Protein AF-A0A914EYK9-F1 (afdb_monomer_lite)

Radius of gyration: 18.71 Å; cha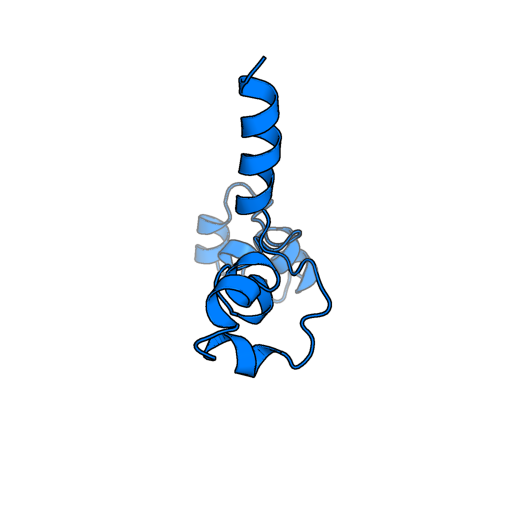ins: 1; bounding box: 39×44×43 Å

Structure (mmCIF, N/CA/C/O backbone):
data_AF-A0A914EYK9-F1
#
_entry.id   AF-A0A914EYK9-F1
#
loop_
_atom_site.group_PDB
_atom_site.id
_atom_site.type_symbol
_atom_site.label_atom_id
_atom_site.label_alt_id
_atom_site.label_comp_id
_atom_site.label_asym_id
_atom_site.label_entity_id
_atom_site.label_seq_id
_atom_site.pdbx_PDB_ins_code
_atom_site.Cartn_x
_atom_site.Cartn_y
_atom_site.Cartn_z
_atom_site.occupancy
_atom_site.B_iso_or_equiv
_atom_site.auth_seq_id
_atom_site.auth_comp_id
_atom_site.auth_asym_id
_atom_site.auth_atom_id
_atom_site.pdbx_PDB_model_num
ATOM 1 N N . MET A 1 1 ? -10.482 34.494 15.158 1.00 45.81 1 MET A N 1
ATOM 2 C CA . MET A 1 1 ? -9.918 33.553 16.155 1.00 45.81 1 MET A CA 1
ATOM 3 C C . MET A 1 1 ? -10.533 32.142 16.111 1.00 45.81 1 MET A C 1
ATOM 5 O O . MET A 1 1 ? -10.145 31.329 16.931 1.00 45.81 1 MET A O 1
ATOM 9 N N . TYR A 1 2 ? -11.409 31.797 15.148 1.00 50.81 2 TYR A N 1
ATOM 10 C CA . TYR A 1 2 ? -12.003 30.445 15.030 1.00 50.81 2 TYR A CA 1
ATOM 11 C C . TYR A 1 2 ? -11.374 29.555 13.934 1.00 50.81 2 TYR A C 1
ATOM 13 O O . TYR A 1 2 ? -11.576 28.347 13.937 1.00 50.81 2 TYR A O 1
ATOM 21 N N . ALA A 1 3 ? -10.565 30.124 13.030 1.00 51.25 3 ALA A N 1
ATOM 22 C CA . ALA A 1 3 ? -9.984 29.393 11.896 1.00 51.25 3 ALA A CA 1
ATOM 23 C C . ALA A 1 3 ? -8.848 28.424 12.293 1.00 51.25 3 ALA A C 1
ATOM 25 O O . ALA A 1 3 ? -8.736 27.344 11.726 1.00 51.25 3 ALA A O 1
ATOM 26 N N . LEU A 1 4 ? -8.037 28.761 13.307 1.00 54.00 4 LEU A N 1
ATOM 27 C CA . LEU A 1 4 ? -6.938 27.894 13.766 1.00 54.00 4 LEU A CA 1
ATOM 28 C C . LEU A 1 4 ? -7.442 26.639 14.502 1.00 54.00 4 LEU A C 1
ATOM 30 O O . LEU A 1 4 ? -6.818 25.586 14.414 1.00 54.00 4 LEU A O 1
ATOM 34 N N . ALA A 1 5 ? -8.594 26.726 15.178 1.00 50.09 5 ALA A N 1
ATOM 35 C CA . ALA A 1 5 ? -9.217 25.579 15.841 1.00 50.09 5 ALA A CA 1
ATOM 36 C C . ALA A 1 5 ? -9.820 24.582 14.835 1.00 50.09 5 ALA A C 1
ATOM 38 O O . ALA A 1 5 ? -9.788 23.381 15.082 1.00 50.09 5 ALA A O 1
ATOM 39 N N . GLN A 1 6 ? -10.312 25.058 13.680 1.00 53.62 6 GLN A N 1
ATOM 40 C CA . GLN A 1 6 ? -10.727 24.178 12.583 1.00 53.62 6 GLN A CA 1
ATOM 41 C C . GLN A 1 6 ? -9.520 23.460 11.963 1.00 53.62 6 GLN A C 1
ATOM 43 O O . GLN A 1 6 ? -9.578 22.253 11.778 1.00 53.62 6 GLN A O 1
ATOM 48 N N . ILE A 1 7 ? -8.392 24.138 11.734 1.00 54.50 7 ILE A N 1
ATOM 49 C CA . ILE A 1 7 ? -7.197 23.516 11.128 1.00 54.50 7 ILE A CA 1
ATOM 50 C C . ILE A 1 7 ? -6.665 22.337 11.970 1.00 54.50 7 ILE A C 1
ATOM 52 O O . ILE A 1 7 ? -6.329 21.291 11.420 1.00 54.50 7 ILE A O 1
ATOM 56 N N . LEU A 1 8 ? -6.678 22.446 13.304 1.00 51.84 8 LEU A N 1
ATOM 57 C CA . LEU A 1 8 ? -6.270 21.350 14.199 1.00 51.84 8 LEU A CA 1
ATOM 58 C C . LEU A 1 8 ? -7.271 20.180 14.245 1.00 51.84 8 LEU A C 1
ATOM 60 O O . LEU A 1 8 ? -6.879 19.057 14.550 1.00 51.84 8 LEU A O 1
ATOM 64 N N . PHE A 1 9 ? -8.546 20.420 13.923 1.00 51.22 9 PHE A N 1
ATOM 65 C CA . PHE A 1 9 ? -9.578 19.379 13.839 1.00 51.22 9 PHE A CA 1
ATOM 66 C C . PHE A 1 9 ? -9.581 18.665 12.473 1.00 51.22 9 PHE A C 1
ATOM 68 O O . PHE A 1 9 ? -9.891 17.479 12.400 1.00 51.22 9 PHE A O 1
ATOM 75 N N . TYR A 1 10 ? -9.205 19.367 11.396 1.00 52.16 10 TYR A N 1
ATOM 76 C CA . TYR A 1 10 ? -9.172 18.832 10.028 1.00 52.16 10 TYR A CA 1
ATOM 77 C C . TYR A 1 10 ? -7.948 17.943 9.742 1.00 52.16 10 TYR A C 1
ATOM 79 O O . TYR A 1 10 ? -8.071 16.973 8.999 1.00 52.16 10 TYR A O 1
ATOM 87 N N . GLN A 1 11 ? -6.797 18.177 10.384 1.00 52.34 11 GLN A N 1
ATOM 88 C CA . GLN A 1 11 ? -5.595 17.344 10.192 1.00 52.34 11 GLN A CA 1
ATOM 89 C C . GLN A 1 11 ? -5.759 15.900 10.720 1.00 52.34 11 GLN A C 1
ATOM 91 O O . GLN A 1 11 ? -5.036 14.988 10.317 1.00 52.34 11 GLN A O 1
ATOM 96 N N . PHE A 1 12 ? -6.712 15.670 11.630 1.00 53.75 12 PHE A N 1
ATOM 97 C CA . PHE A 1 12 ? -6.944 14.359 12.247 1.00 53.75 12 PHE A CA 1
ATOM 98 C C . PHE A 1 12 ? -7.643 13.368 11.297 1.00 53.75 12 PHE A C 1
ATOM 100 O O . PHE A 1 12 ? -7.544 12.156 11.481 1.00 53.75 12 PHE A O 1
ATOM 107 N N . LEU A 1 13 ? -8.332 13.860 10.258 1.00 55.28 13 LEU A N 1
ATOM 108 C CA . LEU A 1 13 ? -9.094 13.012 9.335 1.00 55.28 13 LEU A CA 1
ATOM 109 C C . LEU A 1 13 ? -8.261 12.479 8.158 1.00 55.28 13 LEU A C 1
ATOM 111 O O . LEU A 1 13 ? -8.645 11.470 7.562 1.00 55.28 13 LEU A O 1
ATOM 115 N N . GLU A 1 14 ? -7.108 13.078 7.862 1.00 60.59 14 GLU A N 1
ATOM 116 C CA . GLU A 1 14 ? -6.304 12.696 6.691 1.00 60.59 14 GLU A CA 1
ATOM 117 C C . GLU A 1 14 ? -5.315 11.560 6.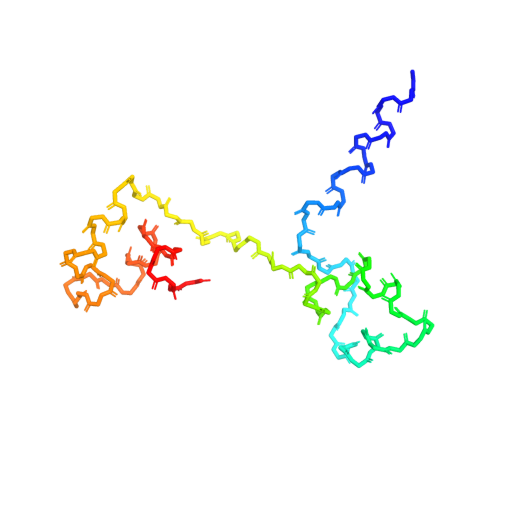961 1.00 60.59 14 GLU A C 1
ATOM 119 O O . GLU A 1 14 ? -4.987 10.797 6.059 1.00 60.59 14 GLU A O 1
ATOM 124 N N . THR A 1 15 ? -4.886 11.362 8.209 1.00 68.25 15 THR A N 1
ATOM 125 C CA . THR A 1 15 ? -3.934 10.287 8.517 1.00 68.25 15 THR A CA 1
ATOM 126 C C . THR A 1 15 ? -4.665 8.996 8.868 1.00 68.25 15 THR A C 1
ATOM 128 O O . THR A 1 15 ? -5.389 8.900 9.865 1.00 68.25 15 THR A O 1
ATOM 131 N N . CYS A 1 16 ? -4.497 7.975 8.030 1.00 78.56 16 CYS A N 1
ATOM 132 C CA . CYS A 1 16 ? -5.006 6.647 8.329 1.00 78.56 16 CYS A CA 1
ATOM 133 C C . CYS A 1 16 ? -4.041 5.897 9.250 1.00 78.56 16 CYS A C 1
ATOM 135 O O . CYS A 1 16 ? -3.131 5.180 8.826 1.00 78.56 16 CYS A O 1
ATOM 137 N N . LYS A 1 17 ? -4.229 6.115 10.547 1.00 82.81 17 LYS A N 1
ATOM 138 C CA . LYS A 1 17 ? -3.386 5.567 11.601 1.00 82.81 17 LYS A CA 1
ATOM 139 C C . LYS A 1 17 ? -4.230 5.220 12.825 1.00 82.81 17 LYS A C 1
ATOM 141 O O . LYS A 1 17 ? -5.309 5.775 13.029 1.00 82.81 17 LYS A O 1
ATOM 146 N N . ASP A 1 18 ? -3.704 4.307 13.629 1.00 85.88 18 ASP A N 1
ATOM 147 C CA . ASP A 1 18 ? -4.213 4.004 14.959 1.00 85.88 18 ASP A CA 1
ATOM 148 C C . ASP A 1 18 ? -3.537 4.922 15.996 1.00 85.88 18 ASP A C 1
ATOM 150 O O . ASP A 1 18 ? -2.311 5.061 16.031 1.00 85.88 18 ASP A O 1
ATOM 154 N N . PHE A 1 19 ? -4.346 5.596 16.808 1.00 83.81 19 PHE A N 1
ATOM 155 C CA . PHE A 1 19 ? -3.919 6.589 17.801 1.00 83.81 19 PHE A CA 1
ATOM 156 C C . PHE A 1 19 ? -3.741 6.000 19.204 1.00 83.81 19 PHE A C 1
ATOM 158 O O . PHE A 1 19 ? -3.075 6.602 20.044 1.00 83.81 19 PHE A O 1
ATOM 165 N N . VAL A 1 20 ? -4.323 4.828 19.447 1.00 86.50 20 VAL A N 1
ATOM 166 C CA . VAL A 1 20 ? -4.214 4.065 20.695 1.00 86.50 20 VAL A CA 1
ATOM 167 C C . VAL A 1 20 ? -3.727 2.650 20.391 1.00 86.50 20 VAL A C 1
ATOM 169 O O . VAL A 1 20 ? -3.546 2.273 19.232 1.00 86.50 20 VAL A O 1
ATOM 172 N N . GLU A 1 21 ? -3.516 1.848 21.428 1.00 86.69 21 GLU A N 1
ATOM 173 C CA . GLU A 1 21 ? -3.136 0.451 21.263 1.00 86.69 21 GLU A CA 1
ATOM 174 C C . GLU A 1 21 ? -4.332 -0.386 20.794 1.00 86.69 21 GLU A C 1
ATOM 176 O O . GLU A 1 21 ? -5.166 -0.831 21.577 1.00 86.69 21 GLU A O 1
ATOM 181 N N . CYS A 1 22 ? -4.432 -0.556 19.476 1.00 89.06 22 CYS A N 1
ATOM 182 C CA . CYS A 1 22 ? -5.548 -1.238 18.819 1.00 89.06 22 CYS A CA 1
ATOM 183 C C . CYS A 1 22 ? -5.305 -2.741 18.592 1.00 89.06 22 CYS A C 1
ATOM 185 O O . CYS A 1 22 ? -6.148 -3.429 18.010 1.00 89.06 22 CYS A O 1
ATOM 187 N N . HIS A 1 23 ? -4.169 -3.280 19.049 1.00 85.94 23 HIS A N 1
ATOM 188 C CA . HIS A 1 23 ? -3.834 -4.689 18.857 1.00 85.94 23 HIS A CA 1
ATOM 189 C C . HIS A 1 23 ? -4.882 -5.597 19.521 1.00 85.94 23 HIS A C 1
ATOM 191 O O . HIS A 1 23 ? -5.188 -5.467 20.700 1.00 85.94 23 HIS A O 1
ATOM 197 N N . GLY A 1 24 ? -5.480 -6.504 18.741 1.00 86.06 24 GLY A N 1
ATOM 198 C CA . GLY A 1 24 ? -6.513 -7.424 19.230 1.00 86.06 24 GLY A CA 1
ATOM 199 C C . GLY A 1 24 ? -7.905 -6.802 19.403 1.00 86.06 24 GLY A C 1
ATOM 200 O O . GLY A 1 24 ? -8.857 -7.527 19.678 1.00 86.06 24 GLY A O 1
ATOM 201 N N . LEU A 1 25 ? -8.075 -5.495 19.169 1.00 90.81 25 LEU A N 1
ATOM 202 C CA . LEU A 1 25 ? -9.364 -4.810 19.330 1.00 90.81 25 LEU A CA 1
ATOM 203 C C . LEU A 1 25 ? -10.266 -4.891 18.089 1.00 90.81 25 LEU A C 1
ATOM 205 O O . LEU A 1 25 ? -11.340 -4.298 18.074 1.00 90.81 25 LEU A O 1
ATOM 209 N N . LYS A 1 26 ? -9.884 -5.650 17.054 1.00 89.75 26 LYS A N 1
ATOM 210 C CA . LYS A 1 26 ? -10.644 -5.749 15.793 1.00 89.75 26 LYS A CA 1
ATOM 211 C C . LYS A 1 26 ? -12.103 -6.188 15.995 1.00 89.75 26 LYS A C 1
ATOM 213 O O . LYS A 1 26 ? -12.989 -5.724 15.287 1.00 89.75 26 LYS A O 1
ATOM 218 N N . ALA A 1 27 ? -12.381 -7.015 17.004 1.00 92.44 27 ALA A N 1
ATOM 219 C CA . ALA A 1 27 ? -13.747 -7.416 17.352 1.00 92.44 27 ALA A CA 1
ATOM 220 C C . ALA A 1 27 ? -14.623 -6.235 17.826 1.00 92.44 27 ALA A C 1
ATOM 222 O O . ALA A 1 27 ? -15.832 -6.224 17.602 1.00 92.44 27 ALA A O 1
ATOM 223 N N . LEU A 1 28 ? -14.020 -5.205 18.431 1.00 93.06 28 LEU A N 1
ATOM 224 C CA . LEU A 1 28 ? -14.733 -4.014 18.901 1.00 93.06 28 LEU A CA 1
ATOM 225 C C . LEU A 1 28 ? -15.167 -3.095 17.757 1.00 93.06 28 LEU A C 1
ATOM 227 O O . LEU A 1 28 ? -16.044 -2.255 17.954 1.00 93.06 28 LEU A O 1
ATOM 231 N N . CYS A 1 29 ? -14.615 -3.280 16.554 1.00 92.31 29 CYS A N 1
ATOM 232 C CA . CYS A 1 29 ? -15.035 -2.554 15.359 1.00 92.31 29 CYS A CA 1
ATOM 233 C C . CYS A 1 29 ? -16.493 -2.839 14.973 1.00 92.31 29 CYS A C 1
ATOM 235 O O . CYS A 1 29 ? -17.055 -2.071 14.212 1.00 92.31 29 CYS A O 1
ATOM 237 N N . GLN A 1 30 ? -17.113 -3.916 15.465 1.00 93.25 30 GLN A N 1
ATOM 238 C CA . GLN A 1 30 ? -18.531 -4.225 15.223 1.00 93.25 30 GLN A CA 1
ATOM 239 C C . GLN A 1 30 ? -19.393 -4.106 16.488 1.00 93.25 30 GLN A C 1
ATOM 241 O O . GLN A 1 30 ? -20.595 -4.350 16.446 1.00 93.25 30 GLN A O 1
ATOM 246 N N . HIS A 1 31 ? -18.796 -3.738 17.622 1.00 94.50 31 HIS A N 1
ATOM 247 C CA . HIS A 1 31 ? -19.503 -3.663 18.893 1.00 94.50 31 HIS A CA 1
ATOM 248 C C . HIS A 1 31 ? -20.294 -2.354 18.992 1.00 94.50 31 HIS A C 1
ATOM 250 O O . HIS A 1 31 ? -19.719 -1.281 18.836 1.00 94.50 31 HIS A O 1
ATOM 256 N N . GLU A 1 32 ? -21.581 -2.416 19.340 1.00 92.62 32 GLU A N 1
ATOM 257 C CA . GLU A 1 32 ? -22.505 -1.267 19.299 1.00 92.62 32 GLU A CA 1
ATOM 258 C C . GLU A 1 32 ? -21.996 -0.034 20.064 1.00 92.62 32 GLU A C 1
ATOM 260 O O . GLU A 1 32 ? -22.066 1.090 19.576 1.00 92.62 32 GLU A O 1
ATOM 265 N N . ILE A 1 33 ? -21.416 -0.255 21.247 1.00 92.00 33 ILE A N 1
ATOM 266 C CA . ILE A 1 33 ? -20.890 0.816 22.109 1.00 92.00 33 ILE A CA 1
ATOM 267 C C . ILE A 1 33 ? -19.528 1.344 21.627 1.00 92.00 33 ILE A C 1
ATOM 269 O O . ILE A 1 33 ? -19.255 2.540 21.713 1.00 92.00 33 ILE A O 1
ATOM 273 N N . TYR A 1 34 ? -18.651 0.465 21.134 1.00 89.19 34 TYR A N 1
ATOM 274 C CA . TYR A 1 34 ? -17.250 0.808 20.865 1.00 89.19 34 TYR A CA 1
ATOM 275 C C . TYR A 1 34 ? -16.987 1.172 19.406 1.00 89.19 34 TYR A C 1
ATOM 277 O O . TYR A 1 34 ? -15.967 1.788 19.120 1.00 89.19 34 TYR A O 1
ATOM 285 N N . HIS A 1 35 ? -17.906 0.867 18.495 1.00 88.94 35 HIS A N 1
ATOM 286 C CA . HIS A 1 35 ? -17.768 1.094 17.060 1.00 88.94 35 HIS A CA 1
ATOM 287 C C . HIS A 1 35 ? -17.381 2.540 16.710 1.00 88.94 35 HIS A C 1
ATOM 289 O O . HIS A 1 35 ? -16.422 2.754 15.970 1.00 88.94 35 HIS A O 1
ATOM 295 N N . GLU A 1 36 ? -18.046 3.543 17.291 1.00 89.12 36 GLU A N 1
ATOM 296 C CA . GLU A 1 36 ? -17.733 4.956 17.021 1.00 89.12 36 GLU A CA 1
ATOM 297 C C . GLU A 1 36 ? -16.374 5.388 17.587 1.00 89.12 36 GLU A C 1
ATOM 299 O O . GLU A 1 36 ? -15.669 6.202 16.988 1.00 89.12 36 GLU A O 1
ATOM 304 N N . LEU A 1 37 ? -15.977 4.829 18.733 1.00 89.62 37 LEU A N 1
ATOM 305 C CA . LEU A 1 37 ? -14.660 5.073 19.318 1.00 89.62 37 LEU A CA 1
ATOM 306 C C . LEU A 1 37 ? -13.563 4.440 18.455 1.00 89.62 37 LEU A C 1
ATOM 308 O O . LEU A 1 37 ? -12.579 5.094 18.111 1.00 89.62 37 LEU A O 1
ATOM 312 N N . MET A 1 38 ? -13.770 3.187 18.063 1.00 91.19 38 MET A N 1
ATOM 313 C CA . MET A 1 38 ? -12.872 2.408 17.223 1.00 91.19 38 MET A CA 1
ATOM 314 C C . MET A 1 38 ? -12.698 3.051 15.841 1.00 91.19 38 MET A C 1
ATOM 316 O O . MET A 1 38 ? -11.576 3.178 15.360 1.00 91.19 38 MET A O 1
ATOM 320 N N . LYS A 1 39 ? -13.769 3.593 15.253 1.00 87.69 39 LYS A N 1
ATOM 321 C CA . LYS A 1 39 ? -13.715 4.384 14.014 1.00 87.69 39 LYS A CA 1
ATOM 322 C C . LYS A 1 39 ? -12.898 5.665 14.110 1.00 87.69 39 LYS A C 1
ATOM 324 O O . LYS A 1 39 ? -12.482 6.172 13.078 1.00 87.69 39 LYS A O 1
ATOM 329 N N . LYS A 1 40 ? -12.697 6.224 15.303 1.00 86.00 40 LYS A N 1
ATOM 330 C CA . LYS A 1 40 ? -11.907 7.451 15.492 1.00 86.00 40 LYS A CA 1
ATOM 331 C C . LYS A 1 40 ? -10.463 7.148 15.868 1.00 86.00 40 LYS A C 1
ATOM 333 O O . LYS A 1 40 ? -9.560 7.814 15.380 1.00 86.00 40 LYS A O 1
ATOM 338 N N . GLN A 1 41 ? -10.260 6.156 16.730 1.00 87.88 41 GLN A N 1
ATOM 339 C CA . GLN A 1 41 ? -8.966 5.870 17.351 1.00 87.88 41 GLN A CA 1
ATOM 340 C C . GLN A 1 41 ? -8.209 4.722 16.676 1.00 87.88 41 GLN A C 1
ATOM 342 O O . GLN A 1 41 ? -6.986 4.702 16.716 1.00 87.88 41 GLN A O 1
ATOM 347 N N . CYS A 1 42 ? -8.917 3.787 16.047 1.00 91.31 42 CYS A N 1
ATOM 348 C CA . CYS A 1 42 ? -8.387 2.541 15.494 1.00 91.31 42 CYS A CA 1
ATOM 349 C C . CYS A 1 42 ? -8.774 2.391 14.017 1.00 91.31 42 CYS A C 1
ATOM 351 O O . CYS A 1 42 ? -9.251 1.341 13.576 1.00 91.31 42 CYS A O 1
ATOM 353 N N . ARG A 1 43 ? -8.640 3.482 13.254 1.00 89.06 43 ARG A N 1
ATOM 354 C CA . ARG A 1 43 ? -9.142 3.582 11.877 1.00 89.06 43 ARG A CA 1
ATOM 355 C C . ARG A 1 43 ? -8.549 2.512 10.964 1.00 89.06 43 ARG A C 1
ATOM 357 O O . ARG A 1 43 ? -9.274 1.975 10.130 1.00 89.06 43 ARG A O 1
ATOM 364 N N . ARG A 1 44 ? -7.260 2.205 11.141 1.00 84.75 44 ARG A N 1
ATOM 365 C CA . ARG A 1 44 ? -6.546 1.194 10.359 1.00 84.75 44 ARG A CA 1
ATOM 366 C C . ARG A 1 44 ? -6.929 -0.205 10.829 1.00 84.75 44 ARG A C 1
ATOM 368 O O . ARG A 1 44 ? -7.240 -1.048 10.003 1.00 84.75 44 ARG A O 1
ATOM 375 N N . THR A 1 45 ? -6.974 -0.441 12.140 1.00 89.69 45 THR A N 1
ATOM 376 C CA . THR A 1 45 ? -7.400 -1.741 12.697 1.00 89.69 45 THR A CA 1
ATOM 377 C C . THR A 1 45 ? -8.832 -2.123 12.295 1.00 89.69 45 THR A C 1
ATOM 379 O O . THR A 1 45 ? -9.124 -3.305 12.102 1.00 89.69 45 THR A O 1
ATOM 382 N N . CYS A 1 46 ? -9.720 -1.137 12.156 1.00 91.00 46 CYS A N 1
ATOM 383 C CA . CYS A 1 46 ? -11.101 -1.339 11.723 1.00 91.00 46 CYS A CA 1
ATOM 384 C C . CYS A 1 46 ? -11.317 -1.215 10.214 1.00 91.00 46 CYS A C 1
ATOM 386 O O . CYS A 1 46 ? -12.471 -1.187 9.789 1.00 91.00 46 CYS A O 1
ATOM 388 N N . ASP A 1 47 ? -10.246 -1.111 9.423 1.00 86.38 47 ASP A N 1
ATOM 389 C CA . ASP A 1 47 ? -10.300 -1.007 7.961 1.00 86.38 47 ASP A CA 1
ATOM 390 C C . ASP A 1 47 ? -11.207 0.152 7.464 1.00 86.38 47 ASP A C 1
ATOM 392 O O . ASP A 1 47 ? -11.765 0.121 6.371 1.00 86.38 47 ASP A O 1
ATOM 396 N N . VAL A 1 48 ? -11.366 1.204 8.280 1.00 86.25 48 VAL A N 1
ATOM 397 C CA . VAL A 1 48 ? -12.175 2.412 7.985 1.00 86.25 48 VAL A CA 1
ATOM 398 C C . VAL A 1 48 ? -11.398 3.375 7.089 1.00 86.25 48 VAL A C 1
ATOM 400 O O . VAL A 1 48 ? -11.944 4.316 6.514 1.00 86.25 48 VAL A O 1
ATOM 403 N N . CYS A 1 49 ? -10.095 3.157 6.994 1.00 81.06 49 CYS A N 1
ATOM 404 C CA . CYS A 1 49 ? -9.210 3.820 6.070 1.00 81.06 49 CYS A CA 1
ATOM 405 C C . CYS A 1 49 ? -8.103 2.844 5.676 1.00 81.06 49 CYS A C 1
ATOM 407 O O . CYS A 1 49 ? -7.778 1.912 6.416 1.00 81.06 49 CYS A O 1
ATOM 409 N N . VAL A 1 50 ? -7.489 3.107 4.532 1.00 70.50 50 VAL A N 1
ATOM 410 C CA . VAL A 1 50 ? -6.238 2.471 4.136 1.00 70.50 50 VAL A CA 1
ATOM 411 C C . VAL A 1 50 ? -5.150 3.525 4.331 1.00 70.50 50 VAL A C 1
ATOM 413 O O . VAL A 1 50 ? -5.350 4.661 3.895 1.00 70.50 50 VAL A O 1
ATOM 416 N N . PRO A 1 51 ? -4.045 3.226 5.039 1.00 64.69 51 PRO A N 1
ATOM 417 C CA . PRO A 1 51 ? -2.892 4.107 5.015 1.00 64.69 51 PRO A CA 1
ATOM 418 C C . PRO A 1 51 ? -2.494 4.249 3.565 1.00 64.69 51 PRO A C 1
ATOM 420 O O . PRO A 1 51 ? -2.188 3.245 2.926 1.00 64.69 51 PRO A O 1
ATOM 423 N N . GLU A 1 52 ? -2.489 5.487 3.063 1.00 64.12 52 GLU A N 1
ATOM 424 C CA . GLU A 1 52 ? -1.545 5.816 2.007 1.00 64.12 52 GLU A CA 1
ATOM 425 C C . GLU A 1 52 ? -0.226 5.282 2.526 1.00 64.12 52 GLU A C 1
ATOM 427 O O . GLU A 1 52 ? 0.235 5.668 3.607 1.00 64.12 52 GLU A O 1
ATOM 432 N N . SER A 1 53 ? 0.270 4.232 1.891 1.00 59.88 53 SER A N 1
ATOM 433 C CA . SER A 1 53 ? 1.476 3.587 2.346 1.00 59.88 53 SER A CA 1
ATOM 434 C C . SER A 1 53 ? 2.528 4.673 2.233 1.00 59.88 53 SER A C 1
ATOM 436 O O . SER A 1 53 ? 2.894 5.088 1.140 1.00 59.88 53 SER A O 1
ATOM 438 N N . GLU A 1 54 ? 2.944 5.214 3.373 1.00 59.56 54 GLU A N 1
ATOM 439 C CA . GLU A 1 54 ? 4.098 6.092 3.505 1.00 59.56 54 GLU A CA 1
ATOM 440 C C . GLU A 1 54 ? 5.290 5.302 2.947 1.00 59.56 54 GLU A C 1
ATOM 442 O O . GLU A 1 54 ? 5.919 4.511 3.647 1.00 59.56 54 GLU A O 1
ATOM 447 N N . GLY A 1 55 ? 5.496 5.389 1.630 1.00 62.97 55 GLY A N 1
ATOM 448 C CA . GLY A 1 55 ? 6.388 4.502 0.883 1.00 62.97 55 GLY A CA 1
ATOM 449 C C . GLY A 1 55 ? 5.838 3.964 -0.442 1.00 62.97 55 GLY A C 1
ATOM 450 O O . GLY A 1 55 ? 6.623 3.855 -1.382 1.00 62.97 55 GLY A O 1
ATOM 451 N N . CYS A 1 56 ? 4.535 3.687 -0.566 1.00 75.12 56 CYS A N 1
ATOM 452 C CA . CYS A 1 56 ? 3.942 3.225 -1.820 1.00 75.12 56 CYS A CA 1
ATOM 453 C C . CYS A 1 56 ? 3.479 4.401 -2.655 1.00 75.12 56 CYS A C 1
ATOM 455 O O . CYS A 1 56 ? 2.390 4.952 -2.509 1.00 75.12 56 CYS A O 1
ATOM 457 N N . LYS A 1 57 ? 4.358 4.801 -3.552 1.00 84.44 57 LYS A N 1
ATOM 458 C CA . LYS A 1 57 ? 4.033 5.766 -4.580 1.00 84.44 57 LYS A CA 1
ATOM 459 C C . LYS A 1 57 ? 4.814 5.421 -5.818 1.00 84.44 57 LYS A C 1
ATOM 461 O O . LYS A 1 57 ? 5.931 4.911 -5.743 1.00 84.44 57 LYS A O 1
ATOM 466 N N . ASP A 1 58 ? 4.242 5.790 -6.944 1.00 90.25 58 ASP A N 1
ATOM 467 C CA . ASP A 1 58 ? 4.971 5.797 -8.192 1.00 90.25 58 ASP A CA 1
ATOM 468 C C . ASP A 1 58 ? 5.947 6.977 -8.158 1.00 90.25 58 ASP A C 1
ATOM 470 O O . ASP A 1 58 ? 5.562 8.145 -8.067 1.00 90.25 58 ASP A O 1
ATOM 474 N N . ARG A 1 59 ? 7.244 6.669 -8.146 1.00 91.00 59 ARG A N 1
ATOM 475 C CA . ARG A 1 59 ? 8.318 7.667 -8.228 1.00 91.00 59 ARG A CA 1
ATOM 476 C C . ARG A 1 59 ? 8.691 7.964 -9.671 1.00 91.00 59 ARG A C 1
ATOM 478 O O . ARG A 1 59 ? 9.195 9.051 -9.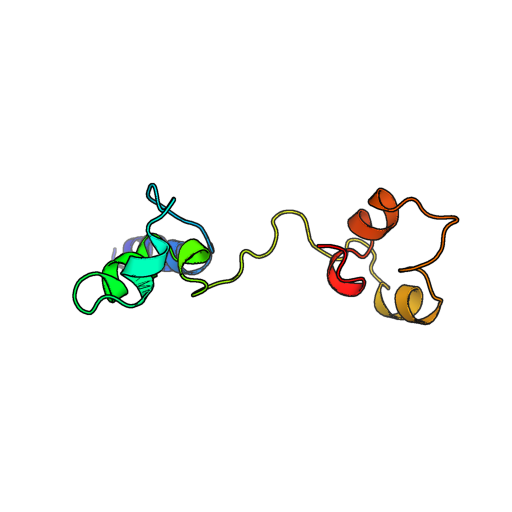960 1.00 91.00 59 ARG A O 1
ATOM 485 N N . HIS A 1 60 ? 8.461 7.014 -10.573 1.00 94.38 60 HIS A N 1
ATOM 486 C CA . HIS A 1 60 ? 8.665 7.215 -11.996 1.00 94.38 60 HIS A CA 1
ATOM 487 C C . HIS A 1 60 ? 7.439 7.876 -12.639 1.00 94.38 60 HIS A C 1
ATOM 489 O O . HIS A 1 60 ? 6.296 7.541 -12.345 1.00 94.38 60 HIS A O 1
ATOM 495 N N . LYS A 1 61 ? 7.675 8.821 -13.555 1.00 93.94 61 LYS A N 1
ATOM 496 C CA . LYS A 1 61 ? 6.599 9.600 -14.194 1.00 93.94 61 LYS A CA 1
ATOM 497 C C . LYS A 1 61 ? 5.768 8.788 -15.192 1.00 93.94 61 LYS A C 1
ATOM 499 O O . LYS A 1 61 ? 4.646 9.175 -15.489 1.00 93.94 61 LYS A O 1
ATOM 504 N N . ASN A 1 62 ? 6.323 7.697 -15.723 1.00 94.81 62 ASN A N 1
ATOM 505 C CA . ASN A 1 62 ? 5.680 6.850 -16.728 1.00 94.81 62 ASN A CA 1
ATOM 506 C C . ASN A 1 62 ? 5.549 5.398 -16.244 1.00 94.81 62 ASN A C 1
ATOM 508 O O . ASN A 1 62 ? 6.109 4.485 -16.844 1.00 94.81 62 ASN A O 1
ATOM 512 N N . CYS A 1 63 ? 4.872 5.185 -15.116 1.00 96.00 63 CYS A N 1
ATOM 513 C CA . CYS A 1 63 ? 4.653 3.832 -14.602 1.00 96.00 63 CYS A CA 1
ATOM 514 C C . CYS A 1 63 ? 3.633 3.033 -15.416 1.00 96.00 63 CYS A C 1
ATOM 516 O O . CYS A 1 63 ? 3.779 1.821 -15.524 1.00 96.00 63 CYS A O 1
ATOM 518 N N . VAL A 1 64 ? 2.652 3.698 -16.038 1.00 95.81 64 VAL A N 1
ATOM 519 C CA . VAL A 1 64 ? 1.669 3.035 -16.911 1.00 95.81 64 VAL A CA 1
ATOM 520 C C . VAL A 1 64 ? 2.366 2.397 -18.112 1.00 95.81 64 VAL A C 1
ATOM 522 O O . VAL A 1 64 ? 2.244 1.195 -18.298 1.00 95.81 64 VAL A O 1
ATOM 525 N N . GLY A 1 65 ? 3.193 3.156 -18.845 1.00 97.12 65 GLY A N 1
ATOM 526 C CA . GLY A 1 65 ? 3.948 2.595 -19.969 1.00 97.12 65 GLY A CA 1
ATOM 527 C C . GLY A 1 65 ? 4.907 1.485 -19.537 1.00 97.12 65 GLY A C 1
ATOM 528 O O . GLY A 1 65 ? 4.959 0.439 -20.163 1.00 97.12 65 GLY A O 1
A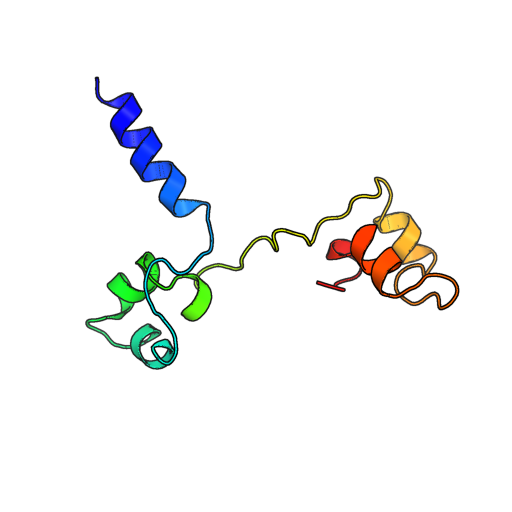TOM 529 N N . PHE A 1 66 ? 5.600 1.658 -18.406 1.00 96.12 66 PHE A N 1
ATOM 530 C CA . PHE A 1 66 ? 6.483 0.613 -17.879 1.00 96.12 66 PHE A CA 1
ATOM 531 C C . PHE A 1 66 ? 5.719 -0.669 -17.536 1.00 96.12 66 PHE A C 1
ATOM 533 O O . PHE A 1 66 ? 6.197 -1.762 -17.829 1.00 96.12 66 PHE A O 1
ATOM 540 N N . LYS A 1 67 ? 4.531 -0.555 -16.936 1.00 96.44 67 LYS A N 1
ATOM 541 C CA . LYS A 1 67 ? 3.654 -1.698 -16.678 1.00 96.44 67 LYS A CA 1
ATOM 542 C C . LYS A 1 67 ? 3.246 -2.391 -17.976 1.00 96.44 67 LYS A C 1
ATOM 544 O O . LYS A 1 67 ? 3.336 -3.614 -18.034 1.00 96.44 67 LYS A O 1
ATOM 549 N N . ASP A 1 68 ? 2.853 -1.625 -18.990 1.00 97.12 68 ASP A N 1
ATOM 550 C CA . ASP A 1 68 ? 2.472 -2.153 -20.305 1.00 97.12 68 ASP A CA 1
ATOM 551 C C . ASP A 1 68 ? 3.655 -2.861 -20.999 1.00 97.12 68 ASP A C 1
ATOM 553 O O . ASP A 1 68 ? 3.466 -3.893 -21.642 1.00 97.12 68 ASP A O 1
ATOM 557 N N . ASP A 1 69 ? 4.882 -2.379 -20.777 1.00 95.44 69 ASP A N 1
ATOM 558 C CA . ASP A 1 69 ? 6.137 -2.982 -21.253 1.00 95.44 69 ASP A CA 1
ATOM 559 C C . ASP A 1 69 ? 6.615 -4.180 -20.396 1.00 95.44 69 ASP A C 1
ATOM 561 O O . ASP A 1 69 ? 7.667 -4.769 -20.661 1.00 95.44 69 ASP A O 1
ATOM 565 N N . GLY A 1 70 ? 5.870 -4.561 -19.350 1.00 95.38 70 GLY A N 1
ATOM 566 C CA . GLY A 1 70 ? 6.164 -5.724 -18.504 1.00 95.38 70 GLY A CA 1
ATOM 567 C C . GLY A 1 70 ? 7.137 -5.466 -17.347 1.00 95.38 70 GLY A C 1
ATOM 568 O O . GLY A 1 70 ? 7.673 -6.412 -16.768 1.00 95.38 70 GLY A O 1
ATOM 569 N N . PHE A 1 71 ? 7.371 -4.206 -16.968 1.00 96.69 71 PHE A N 1
ATOM 570 C CA . PHE A 1 71 ? 8.277 -3.827 -15.874 1.00 96.69 71 PHE A CA 1
ATOM 571 C C . PHE A 1 71 ? 7.960 -4.530 -14.548 1.00 96.69 71 PHE A C 1
ATOM 573 O O . PHE A 1 71 ? 8.880 -4.951 -13.849 1.00 96.69 71 PHE A O 1
ATOM 580 N N . CYS A 1 72 ? 6.676 -4.688 -14.206 1.00 95.56 72 CYS A N 1
ATOM 581 C CA . CYS A 1 72 ? 6.258 -5.212 -12.903 1.00 95.56 72 CYS A CA 1
ATOM 582 C C . CYS A 1 72 ? 6.709 -6.658 -12.648 1.00 95.56 72 CYS A C 1
ATOM 584 O O . CYS A 1 72 ? 6.906 -7.016 -11.491 1.00 9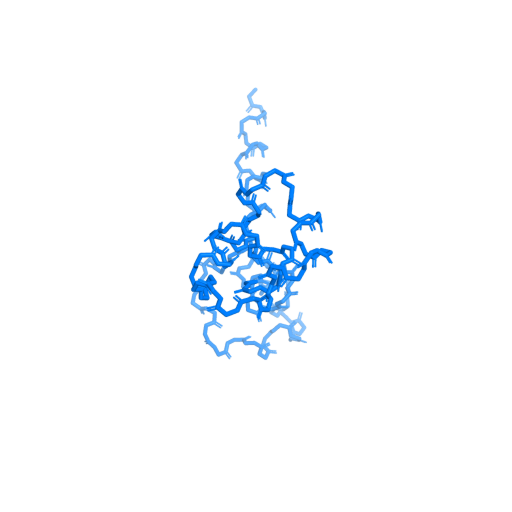5.56 72 CYS A O 1
ATOM 586 N N . ASP A 1 73 ? 6.971 -7.444 -13.697 1.00 95.25 73 ASP A N 1
ATOM 587 C CA . ASP A 1 73 ? 7.383 -8.853 -13.611 1.00 95.25 73 ASP A CA 1
ATOM 588 C C . ASP A 1 73 ? 8.786 -9.112 -14.184 1.00 95.25 73 ASP A C 1
ATOM 590 O O . ASP A 1 73 ? 9.257 -10.250 -14.207 1.00 95.25 73 ASP A O 1
ATOM 594 N N . ASN A 1 74 ? 9.482 -8.066 -14.638 1.00 94.69 74 ASN A N 1
ATOM 595 C CA . ASN A 1 74 ? 10.770 -8.211 -15.301 1.00 94.69 74 ASN A CA 1
ATOM 596 C C . ASN A 1 74 ? 11.882 -8.584 -14.292 1.00 94.69 74 ASN A C 1
ATOM 598 O O . ASN A 1 74 ? 12.188 -7.785 -13.402 1.00 94.69 74 ASN A O 1
ATOM 602 N N . PRO A 1 75 ? 12.537 -9.754 -14.443 1.00 92.75 75 PRO A N 1
ATOM 603 C CA . PRO A 1 75 ? 13.542 -10.247 -13.501 1.00 92.75 75 PRO A CA 1
ATOM 604 C C . PRO A 1 75 ? 14.891 -9.517 -13.586 1.00 92.75 75 PRO A C 1
ATOM 606 O O . PRO A 1 75 ? 15.744 -9.732 -12.729 1.00 92.75 75 PRO A O 1
ATOM 609 N N . VAL A 1 76 ? 15.104 -8.677 -14.605 1.00 93.62 76 VAL A N 1
ATOM 610 C CA . VAL A 1 76 ? 16.298 -7.822 -14.712 1.00 93.62 76 VAL A CA 1
ATOM 611 C C . VAL A 1 76 ? 16.297 -6.747 -13.622 1.00 93.62 76 VAL A C 1
ATOM 613 O O . VAL A 1 76 ? 17.364 -6.354 -13.160 1.00 93.62 76 VAL A O 1
ATOM 616 N N . TYR A 1 77 ? 15.115 -6.302 -13.186 1.00 91.31 77 TYR A N 1
ATOM 617 C CA . TYR A 1 77 ? 14.968 -5.356 -12.085 1.00 91.31 77 TYR A CA 1
ATOM 618 C C . TYR A 1 77 ? 14.732 -6.103 -10.774 1.00 91.31 77 TYR A C 1
ATOM 620 O O . TYR A 1 77 ? 13.901 -7.017 -10.687 1.00 91.31 77 TYR A O 1
ATOM 628 N N . SER A 1 78 ? 15.420 -5.683 -9.714 1.00 93.81 78 SER A N 1
ATOM 629 C CA . SER A 1 78 ? 15.160 -6.225 -8.381 1.00 93.81 78 SER A CA 1
ATOM 630 C C . SER A 1 78 ? 13.718 -5.932 -7.942 1.00 93.81 78 SER A C 1
ATOM 632 O O . SER A 1 78 ? 13.067 -4.998 -8.420 1.00 93.81 78 SER A O 1
ATOM 634 N N . ALA A 1 79 ? 13.181 -6.747 -7.030 1.00 89.31 79 ALA A N 1
ATOM 635 C CA . ALA A 1 79 ? 11.865 -6.476 -6.446 1.00 89.31 79 ALA A CA 1
ATOM 636 C C . ALA A 1 79 ? 11.836 -5.091 -5.775 1.00 89.31 79 ALA A C 1
ATOM 638 O O . ALA A 1 79 ? 10.873 -4.352 -5.937 1.00 89.31 79 ALA A O 1
ATOM 639 N N . GLU A 1 80 ? 12.929 -4.707 -5.114 1.00 89.56 80 GLU A N 1
ATOM 640 C CA . GLU A 1 80 ? 13.079 -3.403 -4.465 1.00 89.56 80 GLU A CA 1
ATOM 641 C C . GLU A 1 80 ? 13.022 -2.244 -5.464 1.00 89.56 80 GLU A C 1
ATOM 643 O O . GLU A 1 80 ? 12.324 -1.264 -5.215 1.00 89.56 80 GLU A O 1
ATOM 648 N N . GLU A 1 81 ? 13.694 -2.351 -6.614 1.00 92.75 81 GLU A N 1
ATOM 649 C CA . GLU A 1 81 ? 13.632 -1.330 -7.668 1.00 92.75 81 GL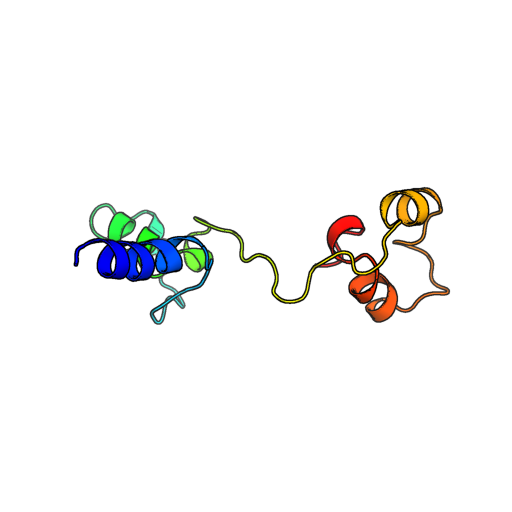U A CA 1
ATOM 650 C C . GLU A 1 81 ? 12.234 -1.211 -8.270 1.00 92.75 81 GLU A C 1
ATOM 652 O O . GLU A 1 81 ? 11.749 -0.096 -8.486 1.00 92.75 81 GLU A O 1
ATOM 657 N N . ARG A 1 82 ? 11.560 -2.345 -8.503 1.00 92.69 82 ARG A N 1
ATOM 658 C CA . ARG A 1 82 ? 10.182 -2.356 -9.007 1.00 92.69 82 ARG A CA 1
ATOM 659 C C . ARG A 1 82 ? 9.224 -1.687 -8.023 1.00 92.69 82 ARG A C 1
ATOM 661 O O . ARG A 1 82 ? 8.442 -0.826 -8.430 1.00 92.69 82 ARG A O 1
ATOM 668 N N . THR A 1 83 ? 9.359 -1.988 -6.733 1.00 89.88 83 THR A N 1
ATOM 669 C CA . THR A 1 83 ? 8.601 -1.337 -5.657 1.00 89.88 83 THR A CA 1
ATOM 670 C C . THR A 1 83 ? 8.952 0.148 -5.522 1.00 89.88 83 THR A C 1
ATOM 672 O O . THR A 1 83 ? 8.061 0.977 -5.356 1.00 89.88 83 THR A O 1
ATOM 675 N N . TYR A 1 84 ? 10.230 0.524 -5.626 1.00 89.62 84 TYR A N 1
ATOM 676 C CA . TYR A 1 84 ? 10.675 1.912 -5.480 1.00 89.62 84 TYR A CA 1
ATOM 677 C C . TYR A 1 84 ? 10.193 2.803 -6.628 1.00 89.62 84 TYR A C 1
ATOM 679 O O . TYR A 1 84 ? 9.793 3.944 -6.395 1.00 89.62 84 TYR A O 1
ATOM 687 N N . LEU A 1 85 ? 10.246 2.315 -7.869 1.00 93.19 85 LEU A N 1
ATOM 688 C CA . LEU A 1 85 ? 9.907 3.113 -9.046 1.00 93.19 85 LEU A CA 1
ATOM 689 C C . LEU A 1 85 ? 8.401 3.200 -9.275 1.00 93.19 85 LEU A C 1
ATOM 691 O O . LEU A 1 85 ? 7.902 4.305 -9.493 1.00 93.19 85 LEU A O 1
ATOM 695 N N . CYS A 1 86 ? 7.699 2.067 -9.227 1.00 94.88 86 CYS A N 1
ATOM 696 C CA . CYS A 1 86 ? 6.290 1.970 -9.608 1.00 94.88 86 CYS A CA 1
ATOM 697 C C . CYS A 1 86 ? 5.484 1.084 -8.648 1.00 94.88 86 CYS A C 1
ATOM 699 O O . CYS A 1 86 ? 4.619 0.326 -9.084 1.00 94.88 86 CYS A O 1
ATOM 701 N N . GLY A 1 87 ? 5.783 1.136 -7.345 1.00 90.88 87 GLY A N 1
ATOM 702 C CA . GLY A 1 87 ? 5.183 0.244 -6.353 1.00 90.88 87 GLY A CA 1
ATOM 703 C C . GLY A 1 87 ? 3.655 0.271 -6.328 1.00 90.88 87 GLY A C 1
ATOM 704 O O . GLY A 1 87 ? 3.048 -0.790 -6.226 1.00 90.88 87 GLY A O 1
ATOM 705 N N . ASN A 1 88 ? 3.040 1.442 -6.523 1.00 89.12 88 ASN A N 1
ATOM 706 C CA . ASN A 1 88 ? 1.584 1.576 -6.561 1.00 89.12 88 ASN A CA 1
ATOM 707 C C . ASN A 1 88 ? 1.006 1.023 -7.877 1.00 89.12 88 ASN A C 1
ATOM 709 O O . ASN A 1 88 ? 0.079 0.216 -7.864 1.00 89.12 88 ASN A O 1
ATOM 713 N N . THR A 1 89 ? 1.590 1.382 -9.025 1.00 92.19 89 THR A N 1
ATOM 714 C CA . THR A 1 89 ? 1.155 0.871 -10.339 1.00 92.19 89 THR A CA 1
ATOM 715 C C . THR A 1 89 ? 1.316 -0.655 -10.467 1.00 92.19 89 THR A C 1
ATOM 717 O O . THR A 1 89 ? 0.473 -1.320 -11.087 1.00 92.19 89 THR A O 1
ATOM 720 N N . CYS A 1 90 ? 2.381 -1.209 -9.881 1.00 92.88 90 CYS A N 1
ATOM 721 C CA . CYS A 1 90 ? 2.685 -2.639 -9.872 1.00 92.88 90 CYS A CA 1
ATOM 722 C C . CYS A 1 90 ? 2.071 -3.402 -8.690 1.00 92.88 90 CYS A C 1
ATOM 724 O O . CYS A 1 90 ? 2.237 -4.616 -8.635 1.00 92.88 90 CYS A O 1
ATOM 726 N N . GLN A 1 91 ? 1.373 -2.728 -7.767 1.00 88.94 91 GLN A N 1
ATOM 727 C CA . GLN A 1 91 ? 0.776 -3.344 -6.570 1.00 88.94 91 GLN A CA 1
ATOM 728 C C . GLN A 1 91 ? 1.795 -4.153 -5.742 1.00 88.94 91 GLN A C 1
ATOM 730 O O . GLN A 1 91 ? 1.499 -5.226 -5.219 1.00 88.94 91 GLN A O 1
ATOM 735 N N . LEU A 1 92 ? 3.032 -3.651 -5.665 1.00 84.94 92 LEU A N 1
ATOM 736 C CA . LEU A 1 92 ? 4.132 -4.242 -4.883 1.00 84.94 92 LEU A CA 1
ATOM 737 C C . LEU A 1 92 ? 4.194 -3.687 -3.451 1.00 84.94 92 LEU A C 1
ATOM 739 O O . LEU A 1 92 ? 5.106 -3.995 -2.679 1.00 84.94 92 LEU A O 1
ATOM 743 N N . CYS A 1 93 ? 3.223 -2.841 -3.148 1.00 76.69 93 CYS A N 1
ATOM 744 C CA . CYS A 1 93 ? 2.815 -2.259 -1.893 1.00 76.69 93 CYS A CA 1
ATOM 745 C C . CYS A 1 93 ? 1.330 -1.866 -2.067 1.00 76.69 93 CYS A C 1
ATOM 747 O O . CYS A 1 93 ? 0.744 -1.482 -1.039 1.00 76.69 93 CYS A O 1
#

pLDDT: mean 82.66, std 15.01, range [45.81, 97.12]

Sequence (93 aa):
MYALAQILFYQFLETCKDFVECHGLKALCQHEIYHELMKKQCRRTCDVCVPESEGCKDRHKNCVGFKDDGFCDNPVYSAEERTYLCGNTCQLC

Foldseek 3Di:
DCPVVVVVVVVQPPAQDAQDPCVPVCVLCPPPVCVVVCVRHVVVSVVVDDGPPPQQDAPAPPLVVCVVVVVLPDPVDDLVRSRNHHVPSSVSD

Secondary structure (DSSP, 8-state):
--HHHHHHHHHHHH---BSS--TTGGGGGG-TTTHHHHHHHBTTTTTSS----TT-SB-STTHHHHHHTTGGG-TTS-HHHHHHHHTTTTT--